Protein AF-A0A383BIY4-F1 (afdb_monomer)

Secondary structure (DSSP, 8-state):
-----EEEE--GGGHHHHHHHHHHHT-TTS-HH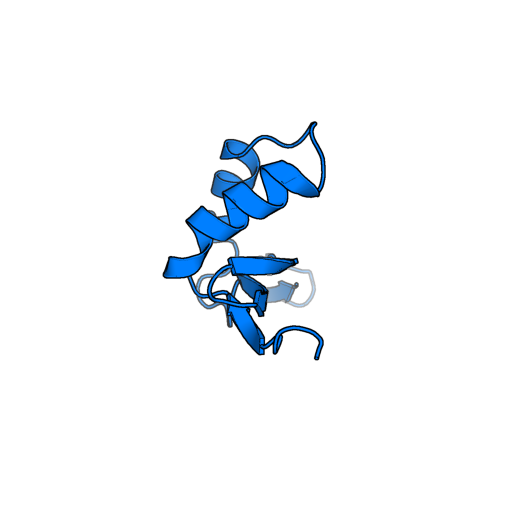HHHHHHHS-SSSS-S-SEEEEEETTEEEEEEE---EEEEETTEEEEE-

pLDDT: mean 92.35, 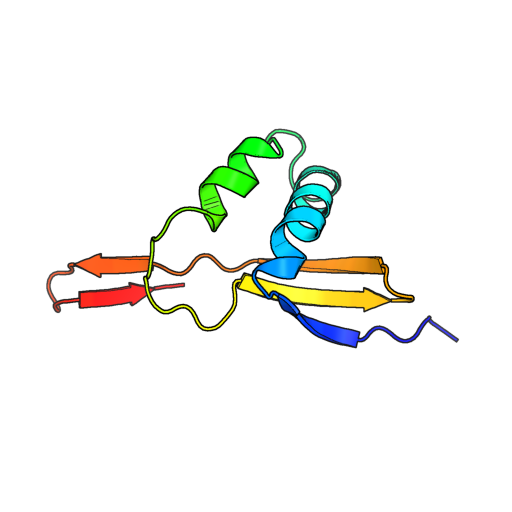std 6.76, range [52.69, 98.0]

Foldseek 3Di:
DPFDKDKDFAAPVCQLVVLVVCCVPPDVVQHSVNSVVQVVDCQDVDDPGQFMFIDGPNHTPDTDGDRWHFDQDPVGTDIDD

Sequence (81 aa):
MPDKVTLRGILDEDLDDVYRFVSKNFDPGVKLETWRLAFNRSWMPEKPNNGFMLVADKTIVGVFCALYSQQQTRKGIQNIC

Solvent-accessible surface area (backbone atoms only — not comparable to full-atom values): 4975 Å² total; per-residue (Å²): 127,83,75,73,69,44,80,46,72,31,50,82,88,46,44,70,61,48,32,54,50,44,33,74,71,72,43,87,87,48,48,49,67,58,48,50,55,64,71,71,48,80,43,36,92,82,65,99,56,44,30,38,35,33,35,37,92,93,36,81,78,45,74,46,78,49,68,55,35,56,43,86,49,99,89,42,80,43,82,46,112

Radius of gyration: 14.58 Å; Cα contacts (8 Å, |Δi|>4): 109; chains: 1; bounding box: 34×21×50 Å

Organism: NCBI:txid408172

Mean predicted aligned error: 3.86 Å

Structure (mmCIF, N/CA/C/O backbone):
data_AF-A0A383BIY4-F1
#
_entry.id   AF-A0A383BIY4-F1
#
loop_
_atom_site.group_PDB
_atom_site.id
_atom_site.type_symbol
_atom_site.label_atom_id
_atom_site.label_alt_id
_atom_site.label_comp_id
_atom_site.label_asym_id
_atom_site.label_entity_id
_atom_site.label_seq_id
_atom_site.pdbx_PDB_ins_code
_atom_site.Cartn_x
_atom_site.Cartn_y
_atom_site.Cartn_z
_atom_site.occupancy
_atom_site.B_iso_or_equiv
_atom_site.auth_seq_id
_atom_site.auth_comp_id
_atom_site.auth_asym_id
_atom_site.auth_atom_id
_atom_site.pdbx_PDB_model_num
ATOM 1 N N . MET A 1 1 ? 2.122 4.149 -28.732 1.00 52.69 1 MET A N 1
ATOM 2 C CA . MET A 1 1 ? 0.929 4.035 -27.863 1.00 52.69 1 MET A CA 1
ATOM 3 C C . MET A 1 1 ? 1.444 4.060 -26.439 1.00 52.69 1 MET A C 1
ATOM 5 O O . MET A 1 1 ? 2.479 3.439 -26.244 1.00 52.69 1 MET A O 1
ATOM 9 N N . PRO A 1 2 ? 0.842 4.797 -25.492 1.00 60.97 2 PRO A N 1
ATOM 10 C CA . PRO A 1 2 ? 1.240 4.638 -24.098 1.00 60.97 2 PRO A CA 1
ATOM 11 C C . PRO A 1 2 ? 1.014 3.177 -23.699 1.00 60.97 2 PRO A C 1
ATOM 13 O O . PRO A 1 2 ? 0.013 2.579 -24.113 1.00 60.97 2 PRO A O 1
ATOM 16 N N . ASP A 1 3 ? 1.960 2.608 -22.960 1.00 78.31 3 ASP A N 1
ATOM 17 C CA . ASP A 1 3 ? 1.870 1.231 -22.486 1.00 78.31 3 ASP A CA 1
ATOM 18 C C . ASP A 1 3 ? 0.555 1.046 -21.719 1.00 78.31 3 ASP A C 1
ATOM 20 O O . ASP A 1 3 ? 0.107 1.930 -20.979 1.00 78.31 3 ASP A O 1
ATOM 24 N N . LYS A 1 4 ? -0.133 -0.077 -21.951 1.00 91.50 4 LYS A N 1
ATOM 25 C CA . LYS A 1 4 ? -1.439 -0.332 -21.337 1.00 91.50 4 LYS A CA 1
ATOM 26 C C . LYS A 1 4 ? -1.263 -0.450 -19.823 1.00 91.50 4 LYS A C 1
ATOM 28 O O . LYS A 1 4 ? -0.752 -1.452 -19.332 1.00 91.50 4 LYS A O 1
ATOM 33 N N . VAL A 1 5 ? -1.760 0.540 -19.088 1.00 95.75 5 VAL A N 1
ATOM 34 C CA . VAL A 1 5 ? -1.807 0.511 -17.623 1.00 95.75 5 VAL A CA 1
ATOM 35 C C . VAL A 1 5 ? -3.067 -0.223 -17.167 1.00 95.75 5 VAL A C 1
ATOM 37 O O . VAL A 1 5 ? -4.166 0.026 -17.663 1.00 95.75 5 VAL A O 1
ATOM 40 N N . THR A 1 6 ? -2.915 -1.127 -16.205 1.00 96.69 6 THR A N 1
ATOM 41 C CA . THR A 1 6 ? -4.023 -1.838 -15.555 1.00 96.69 6 THR A CA 1
ATOM 42 C C . THR A 1 6 ? -4.150 -1.413 -14.098 1.00 96.69 6 THR A C 1
ATOM 44 O O . THR A 1 6 ? -3.143 -1.191 -13.431 1.00 96.69 6 THR A O 1
ATOM 47 N N 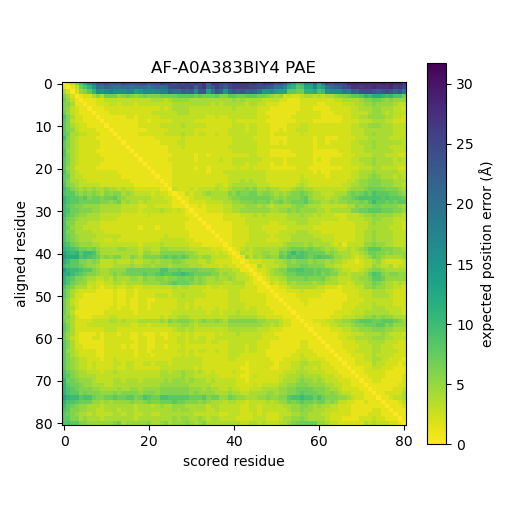. LEU A 1 7 ? -5.386 -1.292 -13.613 1.00 97.25 7 LEU A N 1
ATOM 48 C CA . LEU A 1 7 ? -5.707 -1.016 -12.213 1.00 97.25 7 LEU A CA 1
ATOM 49 C C . LEU A 1 7 ? -6.218 -2.301 -11.562 1.00 97.25 7 LEU A C 1
ATOM 51 O O . LEU A 1 7 ? -7.139 -2.927 -12.089 1.00 97.25 7 LEU A O 1
ATOM 55 N N . ARG A 1 8 ? -5.667 -2.669 -10.403 1.00 96.62 8 ARG A N 1
ATOM 56 C CA . ARG A 1 8 ? -6.208 -3.755 -9.572 1.00 96.62 8 ARG A CA 1
ATOM 57 C C . ARG A 1 8 ? -5.959 -3.520 -8.085 1.00 96.62 8 ARG A C 1
ATOM 59 O O . ARG A 1 8 ? -5.130 -2.691 -7.715 1.00 96.62 8 ARG A O 1
ATOM 66 N N . GLY A 1 9 ? -6.689 -4.251 -7.242 1.00 97.19 9 GLY A N 1
ATOM 67 C CA . GLY A 1 9 ? -6.449 -4.265 -5.798 1.00 97.19 9 GLY A CA 1
ATOM 68 C C . GLY A 1 9 ? -5.079 -4.858 -5.458 1.00 97.19 9 GLY A C 1
ATOM 69 O O . GLY A 1 9 ? -4.602 -5.757 -6.157 1.00 97.19 9 GLY A O 1
ATOM 70 N N . ILE A 1 10 ? -4.466 -4.337 -4.395 1.00 96.94 10 ILE A N 1
ATOM 71 C CA . ILE A 1 10 ? -3.221 -4.854 -3.816 1.00 96.94 10 ILE A CA 1
ATOM 72 C C . ILE A 1 10 ? -3.577 -6.025 -2.896 1.00 96.94 10 ILE A C 1
ATOM 74 O O . ILE A 1 10 ? -4.268 -5.837 -1.888 1.00 96.94 10 ILE A O 1
ATOM 78 N N . LEU A 1 11 ? -3.110 -7.220 -3.251 1.00 93.88 11 LEU A N 1
ATOM 79 C CA . LEU A 1 11 ? -3.226 -8.439 -2.453 1.00 93.88 11 LEU A CA 1
ATOM 80 C C . LEU A 1 11 ? -2.054 -8.546 -1.470 1.00 93.88 11 LEU A C 1
ATOM 82 O O . LEU A 1 11 ? -1.083 -7.798 -1.564 1.00 93.88 11 LEU A O 1
ATOM 86 N N . ASP A 1 12 ? -2.132 -9.474 -0.518 1.00 91.69 12 ASP A N 1
ATOM 87 C CA . ASP A 1 12 ? -1.052 -9.658 0.463 1.00 91.69 12 ASP A CA 1
ATOM 88 C C . ASP A 1 12 ? 0.258 -10.131 -0.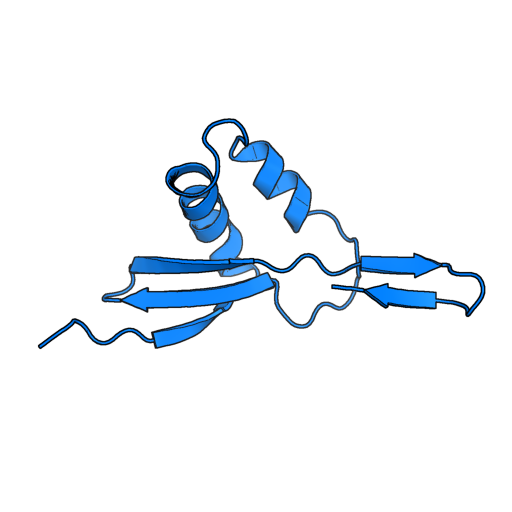187 1.00 91.69 12 ASP A C 1
ATO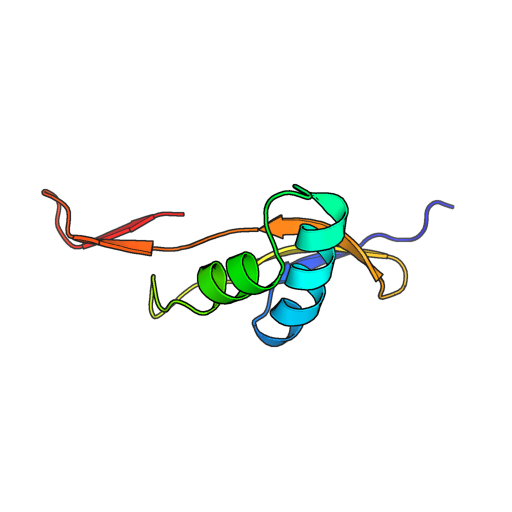M 90 O O . ASP A 1 12 ? 1.337 -9.746 0.255 1.00 91.69 12 ASP A O 1
ATOM 94 N N . GLU A 1 13 ? 0.175 -10.882 -1.288 1.00 93.62 13 GLU A N 1
ATOM 95 C CA . GLU A 1 13 ? 1.335 -11.303 -2.087 1.00 93.62 13 GLU A CA 1
ATOM 96 C C . GLU A 1 13 ? 2.052 -10.144 -2.802 1.00 93.62 13 GLU A C 1
ATOM 98 O O . GLU A 1 13 ? 3.242 -10.248 -3.085 1.00 93.62 13 GLU A O 1
ATOM 103 N N . ASP A 1 14 ? 1.366 -9.021 -3.040 1.00 95.00 14 ASP A N 1
ATOM 104 C CA . ASP A 1 14 ? 1.942 -7.845 -3.704 1.00 95.00 14 ASP A CA 1
ATOM 105 C C . ASP A 1 14 ? 2.711 -6.932 -2.727 1.00 95.00 14 ASP A C 1
ATOM 107 O O . ASP A 1 14 ? 3.417 -6.009 -3.144 1.00 95.00 14 ASP A O 1
ATOM 111 N N . LEU A 1 15 ? 2.540 -7.132 -1.415 1.00 93.88 15 LEU A N 1
ATOM 112 C CA . LEU A 1 15 ? 2.937 -6.160 -0.396 1.00 93.88 15 LEU A CA 1
ATOM 113 C C . LEU A 1 15 ? 4.436 -5.860 -0.394 1.00 93.88 15 LEU A C 1
ATOM 115 O O . LEU A 1 15 ? 4.822 -4.703 -0.248 1.00 93.88 15 LEU A O 1
ATOM 119 N N . ASP A 1 16 ? 5.284 -6.865 -0.601 1.00 94.62 16 ASP A N 1
ATOM 120 C CA . ASP A 1 16 ? 6.736 -6.670 -0.583 1.00 94.62 16 ASP A CA 1
ATOM 121 C C . ASP A 1 16 ? 7.213 -5.775 -1.745 1.00 94.62 16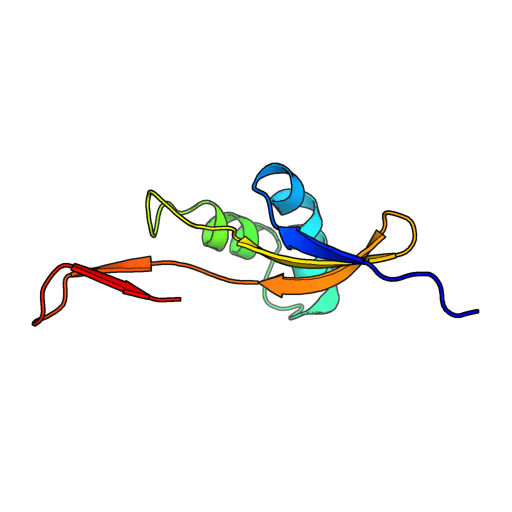 ASP A C 1
ATOM 123 O O . ASP A 1 16 ? 8.082 -4.915 -1.552 1.00 94.62 16 ASP A O 1
ATOM 127 N N . ASP A 1 17 ? 6.603 -5.907 -2.926 1.00 95.62 17 ASP A N 1
ATOM 128 C CA . ASP A 1 17 ? 6.878 -5.041 -4.078 1.00 95.62 17 ASP A CA 1
ATOM 129 C C . ASP A 1 17 ? 6.325 -3.629 -3.854 1.00 95.62 17 ASP A C 1
ATOM 131 O O . ASP A 1 17 ? 7.004 -2.635 -4.141 1.00 95.62 17 ASP A O 1
ATOM 135 N N . VAL A 1 18 ? 5.134 -3.520 -3.256 1.00 95.69 18 VAL A N 1
ATOM 136 C CA . VAL A 1 18 ? 4.536 -2.235 -2.876 1.00 95.69 18 VAL A CA 1
ATOM 137 C C . VAL A 1 18 ? 5.410 -1.498 -1.863 1.00 95.69 18 VAL A C 1
ATOM 139 O O . VAL A 1 18 ? 5.666 -0.310 -2.059 1.00 95.69 18 VAL A O 1
ATOM 142 N N . TYR A 1 19 ? 5.938 -2.167 -0.831 1.00 94.50 19 TYR A N 1
ATOM 143 C CA . TYR A 1 19 ? 6.824 -1.549 0.165 1.00 94.50 19 TYR A CA 1
ATOM 144 C C . TYR A 1 19 ? 8.073 -0.953 -0.480 1.00 94.50 19 TYR A C 1
ATOM 146 O O . TYR A 1 19 ? 8.472 0.170 -0.161 1.00 94.50 19 TYR A O 1
ATOM 154 N N . ARG A 1 20 ? 8.686 -1.689 -1.413 1.00 94.44 20 ARG A N 1
ATOM 155 C CA . ARG A 1 20 ? 9.849 -1.208 -2.168 1.00 94.44 20 ARG A CA 1
ATOM 156 C C . ARG A 1 20 ? 9.477 -0.018 -3.044 1.00 94.44 20 ARG A C 1
ATOM 158 O O . ARG A 1 20 ? 10.239 0.947 -3.095 1.00 94.44 20 ARG A O 1
ATOM 165 N N . PHE A 1 21 ? 8.310 -0.054 -3.688 1.00 95.62 21 PHE A N 1
ATOM 166 C CA . PHE A 1 21 ? 7.817 1.050 -4.504 1.00 95.62 21 PHE A CA 1
ATOM 167 C C . PHE A 1 21 ? 7.60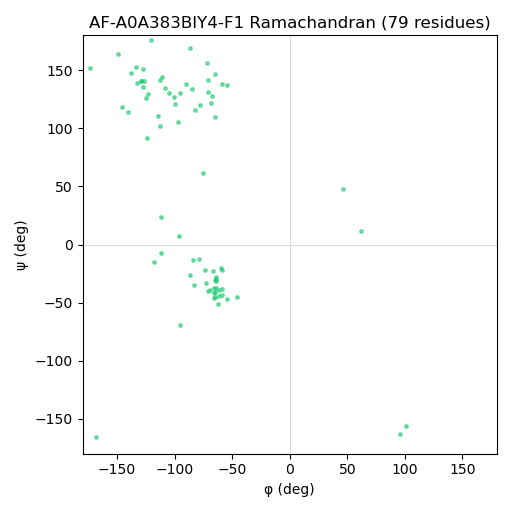5 2.322 -3.672 1.00 95.62 21 PHE A C 1
ATOM 169 O O . PHE A 1 21 ? 8.143 3.370 -4.029 1.00 95.62 21 PHE A O 1
ATOM 176 N N . VAL A 1 22 ? 6.884 2.256 -2.548 1.00 94.69 22 VAL A N 1
ATOM 177 C CA . VAL A 1 22 ? 6.624 3.445 -1.714 1.00 94.69 22 VAL A CA 1
ATOM 178 C C . VAL A 1 22 ? 7.885 3.948 -1.021 1.00 94.69 22 VAL A C 1
ATOM 180 O O . VAL A 1 22 ? 8.120 5.153 -1.002 1.00 94.69 22 VAL A O 1
ATOM 183 N N . SER A 1 23 ? 8.752 3.051 -0.540 1.00 94.00 23 SER A N 1
ATOM 184 C CA . SER A 1 23 ? 10.026 3.437 0.078 1.00 94.00 23 SER A CA 1
ATOM 185 C C . SER A 1 23 ? 10.961 4.136 -0.910 1.00 94.00 23 SER A C 1
ATOM 187 O O . SER A 1 23 ? 11.789 4.937 -0.488 1.00 94.00 23 SER A O 1
ATOM 189 N N . LYS A 1 24 ? 10.853 3.830 -2.209 1.00 94.00 24 LYS A N 1
ATOM 190 C CA . LYS A 1 24 ? 11.642 4.473 -3.263 1.00 94.00 24 LYS A CA 1
ATOM 191 C C . LYS A 1 24 ? 11.041 5.802 -3.731 1.00 94.00 24 LYS A C 1
ATOM 193 O O . LYS A 1 24 ? 11.805 6.688 -4.099 1.00 94.00 24 LYS A O 1
ATOM 198 N N . ASN A 1 25 ? 9.710 5.928 -3.767 1.00 94.44 25 ASN A N 1
ATOM 199 C CA . ASN A 1 25 ? 9.035 7.002 -4.511 1.00 94.44 25 ASN A CA 1
ATOM 200 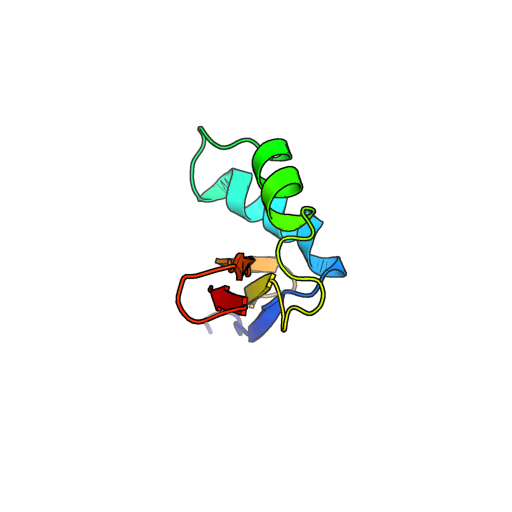C C . ASN A 1 25 ? 8.184 7.972 -3.667 1.00 94.44 25 ASN A C 1
ATOM 202 O O . ASN A 1 25 ? 7.805 9.011 -4.199 1.00 94.44 25 ASN A O 1
ATOM 206 N N . PHE A 1 26 ? 7.837 7.659 -2.412 1.00 91.50 26 PHE A N 1
ATOM 207 C CA . PHE A 1 26 ? 6.913 8.484 -1.617 1.00 91.50 26 PHE A CA 1
ATOM 208 C C . PHE A 1 26 ? 7.632 9.488 -0.707 1.00 91.50 26 PHE A C 1
ATOM 210 O O . PHE A 1 26 ? 7.583 10.688 -0.953 1.00 91.50 26 PHE A O 1
ATOM 217 N N . ASP A 1 27 ? 8.313 8.997 0.330 1.00 89.00 27 ASP A N 1
ATOM 218 C CA . ASP A 1 27 ? 9.047 9.818 1.297 1.00 89.00 27 ASP A CA 1
ATOM 219 C C . ASP A 1 27 ? 10.374 9.122 1.654 1.00 89.00 27 ASP A C 1
ATOM 221 O O . ASP A 1 27 ? 10.347 8.055 2.277 1.00 89.00 27 ASP A O 1
ATOM 225 N N . PRO A 1 28 ? 11.537 9.703 1.295 1.00 87.75 28 PRO A N 1
ATOM 226 C CA . PRO A 1 28 ? 12.851 9.150 1.631 1.00 87.75 28 PRO A CA 1
ATOM 227 C C . PRO A 1 28 ? 13.107 8.987 3.139 1.00 87.75 28 PRO A C 1
ATOM 229 O O . PRO A 1 28 ? 13.964 8.196 3.535 1.00 87.75 28 PRO A O 1
ATOM 232 N N . GLY A 1 29 ? 12.390 9.728 3.990 1.00 91.69 29 GLY A N 1
ATOM 233 C CA . GLY A 1 29 ? 12.462 9.612 5.445 1.00 91.69 29 GLY A CA 1
ATOM 234 C C . GLY A 1 29 ? 11.781 8.355 5.995 1.00 91.69 29 GLY A C 1
ATOM 235 O O . GLY A 1 29 ? 12.136 7.889 7.082 1.00 91.69 29 GLY A O 1
ATOM 236 N N . VAL A 1 30 ? 10.844 7.760 5.247 1.00 91.56 30 VAL A N 1
ATOM 237 C CA . VAL A 1 30 ? 10.102 6.565 5.666 1.00 91.56 30 VAL A CA 1
ATOM 238 C C . VAL A 1 30 ? 10.739 5.312 5.071 1.00 91.56 30 VAL A C 1
ATOM 240 O O . VAL A 1 30 ? 10.594 4.991 3.891 1.00 91.56 30 VAL A O 1
ATOM 243 N N . LYS A 1 31 ? 11.445 4.568 5.925 1.00 90.62 31 LYS A N 1
ATOM 244 C CA . LYS A 1 31 ? 12.176 3.354 5.539 1.00 90.62 31 LYS A CA 1
ATOM 245 C C . LYS A 1 31 ? 11.239 2.186 5.221 1.00 90.62 31 LYS A C 1
ATOM 247 O O . LYS A 1 31 ? 10.149 2.081 5.779 1.00 90.62 31 LYS A O 1
ATOM 252 N N . LEU A 1 32 ? 11.733 1.247 4.412 1.00 92.94 32 LEU A N 1
ATOM 253 C CA . LEU A 1 32 ? 11.061 -0.012 4.061 1.00 92.94 32 LEU A CA 1
ATOM 254 C C . LEU A 1 32 ? 10.457 -0.741 5.274 1.00 92.94 32 LEU A C 1
ATOM 256 O O . LEU A 1 32 ? 9.310 -1.175 5.229 1.00 92.94 32 LEU A O 1
ATOM 260 N N . GLU A 1 33 ? 11.208 -0.834 6.372 1.00 92.69 33 GLU A N 1
ATOM 261 C CA . GLU A 1 33 ? 10.754 -1.511 7.593 1.00 92.69 33 GLU A CA 1
ATOM 262 C C . GLU A 1 33 ? 9.550 -0.821 8.247 1.00 92.69 33 GLU A C 1
ATOM 264 O O . GLU A 1 33 ? 8.682 -1.489 8.803 1.00 92.69 33 GLU A O 1
ATOM 269 N N . THR A 1 34 ? 9.431 0.504 8.127 1.00 93.19 34 THR A N 1
ATOM 270 C CA . THR A 1 34 ? 8.252 1.234 8.610 1.00 93.19 34 THR A CA 1
ATOM 271 C C . THR A 1 34 ? 7.008 0.851 7.810 1.00 93.19 34 THR A C 1
ATOM 273 O O . THR A 1 34 ? 5.952 0.624 8.397 1.00 93.19 34 THR A O 1
ATOM 276 N N . TRP A 1 35 ? 7.131 0.715 6.487 1.00 92.12 35 TRP A N 1
ATOM 277 C CA . TRP A 1 35 ? 6.031 0.259 5.633 1.00 92.12 35 TRP A CA 1
ATOM 278 C C . TRP A 1 35 ? 5.629 -1.182 5.950 1.00 92.12 35 TRP A C 1
ATOM 280 O O . TRP A 1 35 ? 4.450 -1.450 6.170 1.00 92.12 35 TRP A O 1
ATOM 290 N N . ARG A 1 36 ? 6.606 -2.084 6.099 1.00 92.56 36 ARG A N 1
ATOM 291 C CA . ARG A 1 36 ? 6.368 -3.468 6.540 1.00 92.56 36 ARG A CA 1
ATOM 292 C C . ARG A 1 36 ? 5.597 -3.523 7.853 1.00 92.56 36 ARG A C 1
ATOM 294 O O . ARG A 1 36 ? 4.614 -4.248 7.962 1.00 92.56 36 ARG A O 1
ATOM 301 N N . LEU A 1 37 ? 6.006 -2.723 8.836 1.00 92.12 37 LEU A N 1
ATOM 302 C CA . LEU A 1 37 ? 5.327 -2.640 10.128 1.00 92.12 37 LEU A CA 1
ATOM 303 C C . LEU A 1 37 ? 3.901 -2.092 10.015 1.00 92.12 37 LEU A C 1
ATOM 305 O O . LEU A 1 37 ? 3.022 -2.550 10.745 1.00 92.12 37 LEU A O 1
ATOM 309 N N . ALA A 1 38 ? 3.661 -1.119 9.134 1.00 89.75 38 ALA A N 1
ATOM 310 C CA . ALA A 1 38 ? 2.348 -0.506 8.980 1.00 89.75 38 ALA A CA 1
ATOM 311 C C . ALA A 1 38 ? 1.314 -1.502 8.435 1.00 89.75 38 ALA A C 1
ATOM 313 O O . ALA A 1 38 ? 0.228 -1.610 8.999 1.00 89.75 38 ALA A O 1
ATOM 314 N N . PHE A 1 39 ? 1.672 -2.254 7.394 1.00 86.75 39 PHE A N 1
ATOM 315 C CA . PHE A 1 39 ? 0.764 -3.173 6.699 1.00 86.75 39 PHE A CA 1
ATOM 316 C C . PHE A 1 39 ? 0.689 -4.574 7.315 1.00 86.75 39 PHE A C 1
ATOM 318 O O . PHE A 1 39 ? -0.343 -5.227 7.196 1.00 86.75 39 PHE A O 1
ATOM 325 N N . ASN A 1 40 ? 1.737 -5.037 8.006 1.00 85.06 40 ASN A N 1
ATOM 326 C CA . ASN A 1 40 ? 1.728 -6.347 8.672 1.00 85.06 40 ASN A CA 1
ATOM 327 C C . ASN A 1 40 ? 0.966 -6.342 10.011 1.00 85.06 40 ASN A C 1
ATOM 329 O O . ASN A 1 40 ? 0.696 -7.386 10.602 1.00 85.06 40 ASN A O 1
ATOM 333 N N . ARG A 1 41 ? 0.634 -5.165 10.549 1.00 84.19 41 ARG A N 1
ATOM 334 C CA . ARG A 1 41 ? -0.177 -5.080 11.765 1.00 84.19 41 ARG A CA 1
ATOM 335 C C . ARG A 1 41 ? -1.619 -5.483 11.462 1.00 84.19 41 ARG A C 1
ATOM 337 O O . ARG A 1 41 ? -2.252 -4.938 10.565 1.00 84.19 41 ARG A O 1
ATOM 344 N N . SER A 1 42 ? -2.164 -6.372 12.293 1.00 85.62 42 SER A N 1
ATOM 345 C CA . SER A 1 42 ? -3.576 -6.777 12.258 1.00 85.62 42 SER A CA 1
ATOM 346 C C . SER A 1 42 ? -4.491 -5.689 12.843 1.00 85.62 42 SER A C 1
ATOM 348 O O . SER A 1 42 ? -5.163 -5.897 13.852 1.00 85.62 42 SER A O 1
ATOM 350 N N . TRP A 1 43 ? -4.496 -4.505 12.228 1.00 91.62 43 TRP A N 1
ATOM 351 C CA . TRP A 1 43 ? -5.355 -3.379 12.606 1.00 91.62 43 TRP A CA 1
ATOM 352 C C . TRP A 1 43 ? -6.848 -3.679 12.409 1.00 91.62 43 TRP A C 1
ATOM 354 O O . TRP A 1 43 ? -7.686 -3.136 13.126 1.00 91.62 43 TRP A O 1
ATOM 364 N N . MET A 1 44 ? -7.175 -4.529 11.434 1.00 92.06 44 MET A N 1
ATOM 365 C CA . MET A 1 44 ? -8.516 -5.031 11.150 1.00 92.06 44 MET A CA 1
ATOM 366 C C . MET A 1 44 ? -8.385 -6.478 10.645 1.00 92.06 44 MET A C 1
ATOM 368 O O . MET A 1 44 ? -7.731 -6.671 9.619 1.00 92.06 44 MET A O 1
ATOM 372 N N . PRO A 1 45 ? -8.954 -7.486 11.339 1.00 85.50 45 PRO A N 1
ATOM 373 C CA . PRO A 1 45 ? -8.775 -8.899 10.978 1.00 85.50 45 PRO A CA 1
ATOM 374 C C . PRO A 1 45 ? -9.255 -9.244 9.565 1.00 85.50 45 PRO A C 1
ATOM 376 O O . PRO A 1 45 ? -8.611 -10.011 8.857 1.00 85.50 45 PRO A O 1
ATOM 379 N N . GLU A 1 46 ? -10.368 -8.646 9.143 1.00 86.19 46 GLU A N 1
ATOM 380 C CA . GLU A 1 46 ? -10.938 -8.820 7.808 1.00 86.19 46 GLU A CA 1
ATOM 381 C C . GLU A 1 46 ? -10.819 -7.502 7.045 1.00 86.19 46 GLU A C 1
ATOM 383 O O . GLU A 1 46 ? -11.599 -6.582 7.283 1.00 86.19 46 GLU A O 1
ATOM 388 N N . LYS A 1 47 ? -9.838 -7.387 6.140 1.00 88.12 47 LYS A N 1
ATOM 389 C CA . LYS A 1 47 ? -9.668 -6.216 5.261 1.00 88.12 47 LYS A CA 1
ATOM 390 C C . LYS A 1 47 ? -9.962 -6.559 3.798 1.00 88.12 47 LYS A C 1
ATOM 392 O O . LYS A 1 47 ? -9.623 -7.657 3.362 1.00 88.12 47 LYS A O 1
ATOM 397 N N . PRO A 1 48 ? -10.555 -5.632 3.021 1.00 88.62 48 PRO A N 1
ATOM 398 C CA . PRO A 1 48 ? -10.953 -5.914 1.641 1.00 88.62 48 PRO A CA 1
ATOM 399 C C . PRO A 1 48 ? -9.766 -6.007 0.668 1.00 88.62 48 PRO A C 1
ATOM 401 O O . PRO A 1 48 ? -9.837 -6.747 -0.308 1.00 88.62 48 PRO A O 1
ATOM 404 N N . ASN A 1 49 ? -8.698 -5.237 0.900 1.00 92.69 49 ASN A N 1
ATOM 405 C CA . ASN A 1 49 ? -7.437 -5.230 0.145 1.00 92.69 49 ASN A CA 1
ATOM 406 C C . ASN A 1 49 ? -6.378 -4.417 0.930 1.00 92.69 49 ASN A C 1
ATOM 408 O O . ASN A 1 49 ? -6.572 -4.143 2.115 1.00 92.69 49 ASN A O 1
ATOM 412 N N . ASN A 1 50 ? -5.267 -4.037 0.290 1.00 94.25 50 ASN A N 1
ATOM 413 C CA . ASN A 1 50 ? -4.258 -3.101 0.821 1.00 94.25 50 ASN A CA 1
ATOM 414 C C . ASN A 1 50 ? -4.225 -1.760 0.056 1.00 94.25 50 ASN A C 1
ATOM 416 O O . ASN A 1 50 ? -3.208 -1.064 0.023 1.00 94.25 50 ASN A O 1
ATOM 420 N N . GLY A 1 51 ? -5.333 -1.411 -0.596 1.00 95.69 51 GLY A N 1
ATOM 421 C CA . GLY A 1 51 ? -5.436 -0.326 -1.562 1.00 95.69 51 GLY A CA 1
ATOM 422 C C . GLY A 1 51 ? -5.405 -0.823 -3.008 1.00 95.69 51 GLY A C 1
ATOM 423 O O . GLY A 1 51 ? -5.737 -1.975 -3.305 1.00 95.69 51 GLY A O 1
ATOM 424 N N . PHE A 1 52 ? -5.009 0.059 -3.922 1.00 97.62 52 PHE A N 1
ATOM 425 C CA . PHE A 1 52 ? -4.986 -0.199 -5.362 1.00 97.62 52 PHE A CA 1
ATOM 426 C C . PHE A 1 52 ? -3.622 0.115 -5.962 1.00 97.62 52 PHE A C 1
ATOM 428 O O . PHE A 1 52 ? -2.924 1.012 -5.496 1.00 97.62 52 PHE A O 1
ATOM 435 N N . MET A 1 53 ? -3.260 -0.583 -7.034 1.00 97.94 53 MET A N 1
ATOM 436 C CA . MET A 1 53 ? -2.045 -0.290 -7.783 1.00 97.94 53 MET A CA 1
ATOM 437 C C . MET A 1 53 ? -2.269 -0.249 -9.288 1.00 97.94 53 MET A C 1
ATOM 439 O O . MET A 1 53 ? -3.169 -0.893 -9.833 1.00 97.94 53 MET A O 1
ATOM 443 N N . LEU A 1 54 ? -1.408 0.529 -9.933 1.00 98.00 54 LEU A N 1
ATOM 444 C CA . LEU A 1 54 ? -1.282 0.667 -11.370 1.00 98.00 54 LEU A CA 1
ATOM 445 C C . LEU A 1 54 ? -0.094 -0.168 -11.841 1.00 98.00 54 LEU A C 1
ATOM 447 O O . LEU A 1 54 ? 1.020 -0.007 -11.338 1.00 98.00 54 LEU A O 1
ATOM 451 N N . VAL A 1 55 ? -0.330 -1.030 -12.827 1.00 96.81 55 VAL A N 1
ATOM 452 C CA . VAL A 1 55 ? 0.687 -1.922 -13.391 1.00 96.81 55 VAL A CA 1
ATOM 453 C C . VAL A 1 55 ? 0.778 -1.720 -14.900 1.00 96.81 55 VAL A C 1
ATOM 455 O O . VAL A 1 55 ? -0.232 -1.845 -15.597 1.00 96.81 55 VAL A O 1
ATOM 458 N N . ALA A 1 56 ? 1.986 -1.452 -15.393 1.00 95.94 56 ALA A N 1
ATOM 459 C CA . ALA A 1 56 ? 2.340 -1.414 -16.813 1.00 95.94 56 ALA A CA 1
ATOM 460 C C . ALA A 1 56 ? 3.484 -2.404 -17.054 1.00 95.94 56 ALA A C 1
ATOM 462 O O . ALA A 1 56 ? 4.447 -2.407 -16.292 1.00 95.94 56 ALA A O 1
ATOM 463 N N . ASP A 1 57 ? 3.359 -3.292 -18.043 1.00 92.00 57 ASP A N 1
ATOM 464 C CA . ASP A 1 57 ? 4.378 -4.306 -18.369 1.00 92.00 57 ASP A CA 1
ATOM 465 C C . ASP A 1 57 ? 4.929 -5.057 -17.144 1.00 92.00 57 ASP A C 1
ATOM 467 O O . ASP A 1 57 ? 6.134 -5.204 -16.949 1.00 92.00 57 ASP A O 1
ATOM 471 N N . LYS A 1 58 ? 4.010 -5.520 -16.283 1.00 90.69 58 LYS A N 1
ATOM 472 C CA . LYS A 1 58 ? 4.296 -6.222 -15.013 1.00 90.69 58 LYS A CA 1
ATOM 473 C C . LYS A 1 58 ? 5.079 -5.399 -13.979 1.00 90.69 58 LYS A C 1
ATOM 475 O O . LYS A 1 58 ? 5.514 -5.946 -12.974 1.00 90.69 58 LYS A O 1
ATOM 480 N N . THR A 1 59 ? 5.217 -4.096 -14.192 1.00 93.88 59 THR A N 1
ATOM 481 C CA . THR A 1 59 ? 5.905 -3.168 -13.295 1.00 93.88 59 THR A CA 1
ATOM 482 C C . THR A 1 59 ? 4.894 -2.266 -12.598 1.00 93.88 59 THR A C 1
ATOM 484 O O . THR A 1 59 ? 3.992 -1.720 -13.236 1.00 93.88 59 THR A O 1
ATOM 487 N N . ILE A 1 60 ? 5.046 -2.088 -11.284 1.00 97.19 60 ILE A N 1
ATOM 488 C CA . ILE A 1 60 ? 4.257 -1.114 -10.521 1.00 97.19 60 ILE A CA 1
ATOM 489 C C . ILE A 1 60 ? 4.675 0.293 -10.955 1.00 97.19 60 ILE A C 1
ATOM 491 O O . ILE A 1 60 ? 5.840 0.671 -10.823 1.00 97.19 60 ILE A O 1
ATOM 495 N N . VAL A 1 61 ? 3.716 1.073 -11.450 1.00 96.69 61 VAL A N 1
ATOM 496 C CA . VAL A 1 61 ? 3.919 2.471 -11.872 1.00 96.69 61 VAL A CA 1
ATOM 497 C C . VAL A 1 61 ? 3.196 3.473 -10.973 1.00 96.69 61 VAL A C 1
ATOM 499 O O . VAL A 1 61 ? 3.401 4.677 -11.091 1.00 96.69 61 VAL A O 1
ATOM 502 N N . GLY A 1 62 ? 2.371 2.991 -10.044 1.00 97.25 62 GLY A N 1
ATOM 503 C CA . GLY A 1 62 ? 1.692 3.819 -9.057 1.00 97.25 62 GLY A CA 1
ATOM 504 C C . GLY A 1 62 ? 0.943 2.973 -8.041 1.00 97.25 62 GLY A C 1
ATOM 505 O O . GLY A 1 62 ? 0.499 1.869 -8.353 1.00 97.25 62 GLY A O 1
ATOM 506 N N . VAL A 1 63 ? 0.785 3.499 -6.830 1.00 97.44 63 VAL A N 1
ATOM 507 C CA . VAL A 1 63 ? 0.009 2.857 -5.765 1.00 97.44 63 VAL A CA 1
ATOM 508 C C . VAL A 1 63 ? -0.840 3.890 -5.036 1.00 97.44 63 VAL A C 1
ATOM 510 O O . VAL A 1 63 ? -0.443 5.043 -4.878 1.00 97.44 63 VAL A O 1
ATOM 513 N N . PHE A 1 64 ? -2.001 3.450 -4.572 1.00 96.25 64 PHE A N 1
ATOM 514 C CA . PHE A 1 64 ? -2.850 4.145 -3.621 1.00 96.25 64 PHE A CA 1
ATOM 515 C C . PHE A 1 64 ? -3.087 3.200 -2.445 1.00 96.25 64 PHE A C 1
ATOM 517 O O . PHE A 1 64 ? -3.971 2.345 -2.482 1.00 96.25 64 PHE A O 1
ATOM 524 N N . CYS A 1 65 ? -2.218 3.314 -1.449 1.00 94.94 65 CYS A N 1
ATOM 525 C CA . CYS A 1 65 ? -2.180 2.480 -0.255 1.00 94.94 65 CYS A CA 1
ATOM 526 C C . CYS A 1 65 ? -3.350 2.771 0.693 1.00 94.94 65 CYS A C 1
ATOM 528 O O . CYS A 1 65 ? -3.687 3.933 0.905 1.00 94.94 65 CYS A O 1
ATOM 530 N N . ALA A 1 66 ? -3.905 1.732 1.321 1.00 94.50 66 ALA A N 1
ATOM 531 C CA . ALA A 1 66 ? -4.940 1.863 2.348 1.00 94.50 66 ALA A CA 1
ATOM 532 C C . ALA A 1 66 ? -4.556 1.101 3.624 1.00 94.50 66 ALA A C 1
ATOM 534 O O . ALA A 1 66 ? -4.117 -0.048 3.554 1.00 94.50 66 ALA A O 1
ATOM 535 N N . LEU A 1 67 ? -4.751 1.732 4.786 1.00 93.25 67 LEU A N 1
ATOM 536 C CA . LEU A 1 67 ? -4.624 1.095 6.096 1.00 93.25 67 LEU A CA 1
ATOM 537 C C . LEU A 1 67 ? -5.993 1.067 6.763 1.00 93.25 67 LEU A C 1
ATOM 539 O O . LEU A 1 67 ? -6.518 2.092 7.180 1.00 93.25 67 LEU A O 1
ATOM 543 N N . TYR A 1 68 ? -6.551 -0.129 6.891 1.00 93.62 68 TYR A N 1
ATOM 544 C CA . TYR A 1 68 ? -7.831 -0.321 7.552 1.00 93.62 68 TYR A CA 1
ATOM 545 C C . TYR A 1 68 ? -7.630 -0.571 9.038 1.00 93.62 68 TYR A C 1
ATOM 547 O O . TYR A 1 68 ? -6.762 -1.347 9.418 1.00 93.62 68 TYR A O 1
ATOM 555 N N . SER A 1 69 ? -8.461 0.028 9.883 1.00 94.62 69 SER A N 1
ATOM 556 C CA . SER A 1 69 ? -8.451 -0.209 11.322 1.00 94.62 69 SER A CA 1
ATOM 557 C C . SER A 1 69 ? -9.855 -0.446 11.852 1.00 94.62 69 SER A C 1
ATOM 559 O O . SER A 1 69 ? -10.807 0.233 11.472 1.00 94.62 69 SER A O 1
ATOM 561 N N . GLN A 1 70 ? -9.971 -1.405 12.761 1.00 95.38 70 GLN A N 1
ATOM 562 C CA . GLN A 1 70 ? -11.165 -1.615 13.557 1.00 95.38 70 GLN A CA 1
ATOM 563 C C . GLN A 1 70 ? -10.937 -0.994 14.936 1.00 95.38 70 GLN A C 1
ATOM 565 O O . GLN A 1 70 ? -9.995 -1.350 15.641 1.00 95.38 70 GLN A O 1
ATOM 570 N N . GLN A 1 71 ? -11.778 -0.035 15.318 1.00 94.44 71 GLN A N 1
ATOM 571 C CA . GLN A 1 71 ? -11.590 0.756 16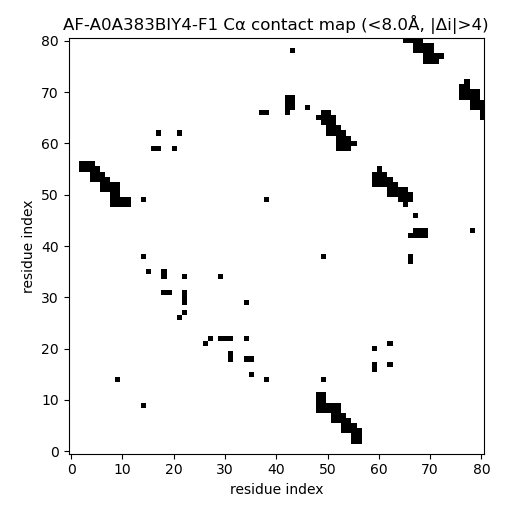.534 1.00 94.44 71 GLN A CA 1
ATOM 572 C C . GLN A 1 71 ? -12.825 0.728 17.431 1.00 94.44 71 GLN A C 1
ATOM 574 O O . GLN A 1 71 ? -13.959 0.833 16.961 1.00 94.44 71 GLN A O 1
ATOM 579 N N . GLN A 1 72 ? -12.604 0.651 18.745 1.00 95.56 72 GLN A N 1
ATOM 580 C CA . GLN A 1 72 ? -13.658 0.866 19.732 1.00 95.56 72 GLN A CA 1
ATOM 581 C C . GLN A 1 72 ? -13.913 2.369 19.884 1.00 95.56 72 GLN A C 1
ATOM 583 O O . GLN A 1 72 ? -13.033 3.124 20.292 1.00 95.56 72 GLN A O 1
ATOM 588 N N . THR A 1 73 ? -15.138 2.804 19.601 1.00 95.19 73 THR A N 1
ATOM 589 C CA . THR A 1 73 ? -15.565 4.203 19.741 1.00 95.19 73 THR A CA 1
ATOM 590 C C . THR A 1 73 ? -16.729 4.327 20.726 1.00 95.19 73 THR A C 1
ATOM 592 O O . THR A 1 73 ? -17.290 3.329 21.182 1.00 95.19 73 THR A O 1
ATOM 595 N N . ARG A 1 74 ? -17.174 5.561 21.010 1.00 97.06 74 ARG A N 1
ATOM 596 C CA . ARG A 1 74 ? -18.419 5.800 21.770 1.00 97.06 74 ARG A CA 1
ATOM 597 C C . ARG A 1 74 ? -19.665 5.206 21.094 1.00 97.06 74 ARG A C 1
ATOM 599 O O . ARG A 1 74 ? -20.669 5.013 21.766 1.00 97.06 74 ARG A O 1
ATOM 606 N N . LYS A 1 75 ? -19.608 4.926 19.787 1.00 96.38 75 LYS A N 1
ATOM 607 C CA . LYS A 1 75 ? -20.694 4.324 18.995 1.00 96.38 75 LYS A CA 1
ATOM 608 C C . LYS A 1 75 ? -20.552 2.799 18.846 1.00 96.38 75 LYS A C 1
ATOM 610 O O . LYS A 1 75 ? -21.297 2.200 18.082 1.00 96.38 75 LYS A O 1
ATOM 615 N N . GLY A 1 76 ? -19.600 2.180 19.550 1.00 97.00 76 GLY A N 1
ATOM 616 C CA . GLY A 1 76 ? -19.241 0.769 19.392 1.00 97.00 76 GLY A CA 1
ATOM 617 C C . GLY A 1 76 ? -18.047 0.560 18.459 1.00 97.00 76 GLY A C 1
ATOM 618 O O . GLY A 1 76 ? -17.293 1.501 18.186 1.00 97.00 76 GLY A O 1
ATOM 619 N N . ILE A 1 77 ? -17.870 -0.678 17.991 1.00 95.50 77 ILE A N 1
ATOM 620 C CA . ILE A 1 77 ? -16.810 -1.064 17.050 1.00 95.50 77 ILE A CA 1
ATOM 621 C C . ILE A 1 77 ? -17.075 -0.410 15.691 1.00 95.50 77 ILE A C 1
ATOM 623 O O . ILE A 1 77 ? -18.179 -0.529 15.163 1.00 95.50 77 ILE A O 1
ATOM 627 N N . GLN A 1 78 ? -16.087 0.290 15.134 1.00 95.81 78 GLN A N 1
ATOM 628 C CA . GLN A 1 78 ? -16.167 0.966 13.836 1.00 95.81 78 GLN A CA 1
ATOM 629 C C . GLN A 1 78 ? -14.972 0.592 12.958 1.00 95.81 78 GLN A C 1
ATOM 631 O O . GLN A 1 78 ? -13.846 0.529 13.450 1.00 95.81 78 GLN A O 1
ATOM 636 N N . ASN A 1 79 ? -15.217 0.402 11.662 1.00 94.00 79 ASN A N 1
ATOM 637 C CA . ASN A 1 79 ? -14.171 0.183 10.666 1.00 94.00 79 ASN A CA 1
ATOM 638 C C . ASN A 1 79 ? -13.818 1.521 10.005 1.00 94.00 79 ASN A C 1
ATOM 640 O O . ASN A 1 79 ? -14.708 2.259 9.581 1.00 94.00 79 ASN A O 1
ATOM 644 N N . ILE A 1 80 ? -12.528 1.833 9.936 1.00 92.62 80 ILE A N 1
ATOM 645 C CA . ILE A 1 80 ? -11.976 3.100 9.448 1.00 92.62 80 ILE A CA 1
ATOM 646 C C . ILE A 1 80 ? -10.897 2.783 8.410 1.00 92.62 80 ILE A C 1
ATOM 648 O O . ILE A 1 80 ? -10.141 1.831 8.593 1.00 92.62 80 ILE A O 1
ATOM 652 N N . CYS A 1 81 ? -10.838 3.573 7.340 1.00 89.50 81 CYS A N 1
ATOM 653 C CA . CYS A 1 81 ? -9.791 3.550 6.320 1.00 89.50 81 CYS A CA 1
ATOM 654 C C . CYS A 1 81 ? -9.100 4.912 6.271 1.00 89.50 81 CYS A C 1
ATOM 656 O O . CYS A 1 81 ? -9.817 5.920 6.474 1.00 89.50 81 CYS A O 1
#

Nearest PDB structures (foldseek):
  1s60-assembly1_A-2  TM=6.706E-01  e=1.244E-01  Salmonella enterica subsp. enterica serovar Enteritidis
  6th0-assembly1_A  TM=5.022E-01  e=7.417E-01  Arabidopsis thaliana
  1kuy-assembly1_A  TM=5.286E-01  e=1.259E+00  Ovis aries